Protein AF-A0A915EST5-F1 (afdb_monomer)

Secondary structure (DSSP, 8-state):
----HHHHHHHHHHHHHHHHHH--PPP-TTPPTTT-EEEE--BTTS---HHHHHHHHHHHHHHHHTT-EEEEEEEE--TT---HHHHHHHHHHHHHTT---SEEEEEE------

Mean predicted aligned error: 12.94 Å

Solvent-accessible surface area (backbone atoms only — not comparable to full-atom values): 6936 Å² total; per-residue (Å²): 134,82,78,52,70,65,58,55,53,50,50,52,51,52,52,52,51,52,59,70,68,72,63,89,65,82,80,65,88,90,67,54,78,57,68,43,73,40,77,44,68,54,61,56,83,61,80,87,46,73,70,53,52,52,53,47,52,51,42,50,49,51,18,66,74,32,57,27,40,34,34,39,34,38,54,41,80,50,77,88,62,80,46,65,62,40,55,49,51,50,52,51,53,37,48,74,71,70,55,80,62,77,41,81,46,74,50,70,65,69,92,70,87,123

Nearest PDB structures (foldseek):
  7wrs-assembly1_A  TM=9.456E-01  e=4.358E-10  Gallus gallus
  7wru-assembly1_A  TM=9.463E-01  e=6.092E-10  Gallus gallus
  7wao-assembly1_A  TM=8.938E-01  e=7.585E-08  Plasmodium falciparum 3D7
  3aii-assembly1_A  TM=9.156E-01  e=1.482E-07  Methanothermobacter thermautotrophicus str. Delta H
  7wai-assembly1_A  TM=8.998E-01  e=7.585E-08  Plasmodium falciparum 3D7

Organism: NCBI:txid166011

Radius of gyration: 18.95 Å; Cα contacts (8 Å, |Δi|>4): 129; chains: 1; bounding box: 34×56×47 Å

Sequence (114 aa):
MMVSRRLISSLIKEVQKQINTKAKYVDLPGTEMGKVVVRFPPEASGYLHIGHAKAALLNQYYQLAFDGKLIVRFDDTNPAKGDTFFERVIREDLKLLGLVPNQWTILRITSNFS

pLDDT: mean 72.98, std 12.43, range [37.22, 88.88]

InterPro domains:
  IPR000924 Glutamyl/glutaminyl-tRNA synthetase [PR00987] (39-51)
  IPR000924 Glutamyl/glutaminyl-tRNA synthetase [PR00987] (53-64)
  IPR000924 Glutamyl/glutaminyl-tRNA synthetase [PR00987] (68-81)
  IPR001412 Aminoacyl-tRNA synthetase, class I, conserved site [PS00178] (42-53)
  IPR014729 Rossmann-like alpha/beta/alpha sandwich fold [G3DSA:3.40.50.620] (2-114)
  IPR020058 Glutamyl/glutaminyl-tRNA synthetase, class Ib, catalytic domain [PF00749] (35-109)
  IPR050132 Glutamine/Glutamate--tRNA Ligase [PTHR43097] (16-106)

Structure (mmCIF, N/CA/C/O backbone):
data_AF-A0A915EST5-F1
#
_entry.id   AF-A0A915EST5-F1
#
loop_
_atom_site.group_PDB
_atom_site.id
_atom_site.type_symbol
_atom_site.label_atom_id
_atom_site.label_alt_id
_atom_site.label_comp_id
_atom_site.label_asym_id
_atom_site.label_entity_id
_atom_site.label_seq_id
_atom_site.pdbx_PDB_ins_code
_atom_site.Cartn_x
_atom_site.Cartn_y
_atom_site.Cartn_z
_atom_site.occupancy
_atom_site.B_iso_or_equiv
_atom_site.auth_seq_id
_atom_site.auth_comp_id
_atom_site.auth_asym_id
_atom_site.auth_atom_id
_atom_site.pdbx_PDB_model_num
ATOM 1 N N . MET A 1 1 ? -21.233 -33.981 14.962 1.00 44.97 1 MET A N 1
ATOM 2 C CA . MET A 1 1 ? -20.799 -33.065 16.042 1.00 44.97 1 MET A CA 1
ATOM 3 C C . MET A 1 1 ? -21.078 -31.629 15.617 1.00 44.97 1 MET A C 1
ATOM 5 O O . MET A 1 1 ? -20.352 -31.096 14.791 1.00 44.97 1 MET A O 1
ATOM 9 N N . MET A 1 2 ? -22.158 -31.018 16.112 1.00 48.09 2 MET A N 1
ATOM 10 C CA . MET A 1 2 ? -22.431 -29.592 15.889 1.00 48.09 2 MET A CA 1
ATOM 11 C C . MET A 1 2 ? -21.535 -28.786 16.830 1.00 48.09 2 MET A C 1
ATOM 13 O O . MET A 1 2 ? -21.764 -28.764 18.037 1.00 48.09 2 MET A O 1
ATOM 17 N N . VAL A 1 3 ? -20.501 -28.140 16.292 1.00 53.72 3 VAL A N 1
ATOM 18 C CA . VAL A 1 3 ? -19.748 -27.135 17.047 1.00 53.72 3 VAL A CA 1
ATOM 19 C C . VAL A 1 3 ? -20.738 -26.027 17.409 1.00 53.72 3 VAL A C 1
ATOM 21 O O . VAL A 1 3 ? -21.322 -25.392 16.530 1.00 53.72 3 VAL A O 1
ATOM 24 N N . SER A 1 4 ? -21.010 -25.863 18.707 1.00 63.41 4 SER A N 1
ATOM 25 C CA . SER A 1 4 ? -21.999 -24.910 19.213 1.00 63.41 4 SER A CA 1
ATOM 26 C C . SER A 1 4 ? -21.719 -23.518 18.647 1.00 63.41 4 SER A C 1
ATOM 28 O O . SER A 1 4 ? -20.603 -23.013 18.769 1.00 63.41 4 SER A O 1
ATOM 30 N N . ARG A 1 5 ? -22.732 -22.868 18.057 1.00 65.69 5 ARG A N 1
ATOM 31 C CA . ARG A 1 5 ? -22.612 -21.511 17.481 1.00 65.69 5 ARG A CA 1
ATOM 32 C C . ARG A 1 5 ? -22.023 -20.501 18.479 1.00 65.69 5 ARG A C 1
ATOM 34 O O . ARG A 1 5 ? -21.352 -19.557 18.074 1.00 65.69 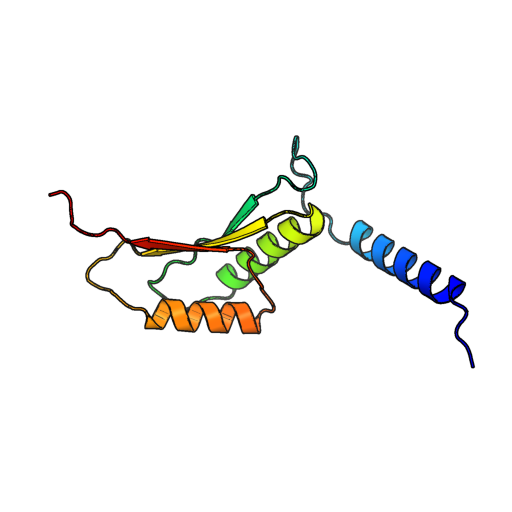5 ARG A O 1
ATOM 41 N N . ARG A 1 6 ? -22.204 -20.744 19.784 1.00 70.81 6 ARG A N 1
ATOM 42 C CA . ARG A 1 6 ? -21.600 -19.951 20.867 1.00 70.81 6 ARG A CA 1
ATOM 43 C C . ARG A 1 6 ? -20.072 -20.074 20.910 1.00 70.81 6 ARG A C 1
ATOM 45 O O . ARG A 1 6 ? -19.400 -19.060 21.066 1.00 70.81 6 ARG A O 1
ATOM 52 N N . LEU A 1 7 ? -19.520 -21.270 20.698 1.00 73.19 7 LEU A N 1
ATOM 53 C CA . LEU A 1 7 ? -18.069 -21.499 20.676 1.00 73.19 7 LEU A CA 1
ATOM 54 C C . LEU A 1 7 ? -17.412 -20.804 19.481 1.00 73.19 7 LEU A C 1
ATOM 56 O O . LEU A 1 7 ? -16.384 -20.160 19.650 1.00 73.19 7 LEU A O 1
ATOM 60 N N . ILE A 1 8 ? -18.051 -20.847 18.308 1.00 73.50 8 ILE A N 1
ATOM 61 C CA . ILE A 1 8 ? -17.566 -20.144 17.110 1.00 73.50 8 ILE A CA 1
ATOM 62 C C . ILE A 1 8 ? -17.562 -18.630 17.349 1.00 73.50 8 ILE A C 1
ATOM 64 O O . ILE A 1 8 ? -16.564 -17.973 17.074 1.00 73.50 8 ILE A O 1
ATOM 68 N N . SER A 1 9 ? -18.629 -18.074 17.936 1.00 73.62 9 SER A N 1
ATOM 69 C CA . SER A 1 9 ? -18.670 -16.638 18.249 1.00 73.62 9 SER A CA 1
ATOM 70 C C . SER A 1 9 ? -17.619 -16.213 19.279 1.00 73.62 9 SER A C 1
ATOM 72 O O . SER A 1 9 ? -17.048 -15.130 19.163 1.00 73.62 9 SER A O 1
ATOM 74 N N . SER A 1 10 ? -17.327 -17.074 20.260 1.00 76.31 10 SER A N 1
ATOM 75 C CA . SER A 1 10 ? -16.289 -16.822 21.260 1.00 76.31 10 SER A CA 1
ATOM 76 C C . SER A 1 10 ? -14.899 -16.877 20.636 1.00 76.31 10 SER A C 1
ATOM 78 O O . SER A 1 10 ? -14.070 -16.025 20.933 1.00 76.31 10 SER A O 1
ATOM 80 N N . LEU A 1 11 ? -14.661 -17.833 19.735 1.00 78.25 11 LEU A N 1
ATOM 81 C CA . LEU A 1 11 ? -13.393 -17.971 19.027 1.00 78.25 11 LEU A CA 1
ATOM 82 C C . LEU A 1 11 ? -13.149 -16.783 18.087 1.00 78.25 11 LEU A C 1
ATOM 84 O O . LEU A 1 11 ? -12.050 -16.242 18.071 1.00 78.25 11 LEU A O 1
ATOM 88 N N . ILE A 1 12 ? -14.180 -16.324 17.366 1.00 76.75 12 ILE A N 1
ATOM 89 C CA . ILE A 1 12 ? -14.096 -15.128 16.510 1.00 76.75 12 ILE A CA 1
ATOM 90 C C . ILE A 1 12 ? -13.742 -13.892 17.346 1.00 76.75 12 ILE A C 1
ATOM 92 O O . ILE A 1 12 ? -12.845 -13.142 16.967 1.00 76.75 12 ILE A O 1
ATOM 96 N N . LYS A 1 13 ? -14.387 -13.704 18.507 1.00 76.00 13 LYS A N 1
ATOM 97 C CA . LYS A 1 13 ? -14.071 -12.596 19.421 1.00 76.00 13 LYS A CA 1
ATOM 98 C C . LYS A 1 13 ? -12.652 -12.677 19.983 1.00 76.00 13 LYS A C 1
ATOM 100 O O . LYS A 1 13 ? -11.984 -11.652 20.078 1.00 76.00 13 LYS A O 1
ATOM 105 N N . GLU A 1 14 ? -12.186 -13.871 20.341 1.00 77.62 14 GLU A N 1
ATOM 106 C CA . GLU A 1 14 ? -10.838 -14.074 20.883 1.00 77.62 14 GLU A CA 1
ATOM 107 C C . GLU A 1 14 ? -9.765 -13.787 19.824 1.00 77.62 14 GLU A C 1
ATOM 109 O O . GLU A 1 14 ? -8.795 -13.079 20.092 1.00 77.62 14 GLU A O 1
ATOM 114 N N . VAL A 1 15 ? -9.988 -14.251 18.590 1.00 72.50 15 VAL A N 1
ATOM 115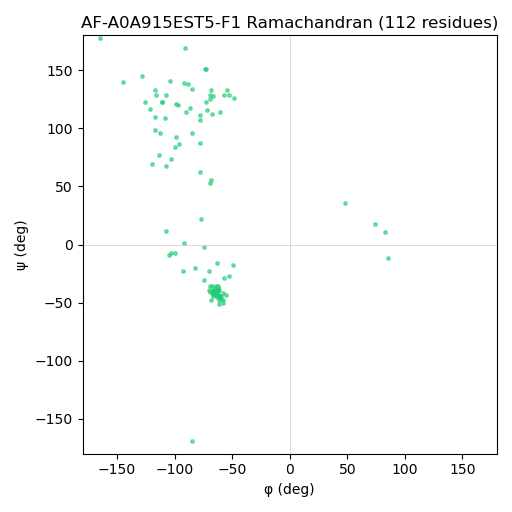 C CA . VAL A 1 15 ? -9.125 -13.950 17.441 1.00 72.50 15 VAL A CA 1
ATOM 116 C C . VAL A 1 15 ? -9.106 -12.442 17.168 1.00 72.50 15 VAL A C 1
ATOM 118 O O . VAL A 1 15 ? -8.027 -11.863 17.091 1.00 72.50 15 VAL A O 1
ATOM 121 N N . GLN A 1 16 ? -10.263 -11.769 17.126 1.00 70.75 16 GLN A N 1
ATOM 122 C CA . GLN A 1 16 ? -10.348 -10.307 16.961 1.00 70.75 16 GLN A CA 1
ATOM 123 C C . GLN A 1 16 ? -9.605 -9.541 18.065 1.00 70.75 16 GLN A C 1
ATOM 125 O O . GLN A 1 16 ? -8.883 -8.583 17.789 1.00 70.75 16 GLN A O 1
ATOM 130 N N . LYS A 1 17 ? -9.722 -9.986 19.319 1.00 68.94 17 LYS A N 1
ATOM 131 C CA . LYS A 1 17 ? -9.040 -9.374 20.465 1.00 68.94 17 LYS A CA 1
ATOM 132 C C . LYS A 1 17 ? -7.518 -9.506 20.371 1.00 68.94 17 LYS A C 1
ATOM 134 O O . LYS A 1 17 ? -6.810 -8.555 20.703 1.00 68.94 17 LYS A O 1
ATOM 139 N N . GLN A 1 18 ? -7.014 -10.651 19.905 1.00 63.53 18 GLN A N 1
ATOM 140 C CA . GLN A 1 18 ? -5.578 -10.872 19.698 1.00 63.53 18 GLN A CA 1
ATOM 141 C C . GLN A 1 18 ? -5.015 -10.045 18.536 1.00 63.53 18 GLN A C 1
ATOM 143 O O . GLN A 1 18 ? -3.899 -9.533 18.643 1.00 63.53 18 GLN A O 1
ATOM 148 N N . ILE A 1 19 ? -5.798 -9.850 17.469 1.00 60.56 19 ILE A N 1
ATOM 149 C CA . ILE A 1 19 ? -5.432 -8.956 16.361 1.00 60.56 19 ILE A CA 1
ATOM 150 C C . ILE A 1 19 ? -5.296 -7.512 16.877 1.00 60.56 19 ILE A C 1
ATOM 152 O O . ILE A 1 19 ? -4.292 -6.860 16.602 1.00 60.56 19 ILE A O 1
ATOM 156 N N . ASN A 1 20 ? -6.224 -7.054 17.727 1.00 59.53 20 ASN A N 1
ATOM 157 C CA . ASN A 1 20 ? -6.177 -5.706 18.307 1.00 59.53 20 ASN A CA 1
ATOM 158 C C . ASN A 1 20 ? -5.052 -5.484 19.334 1.00 59.53 20 ASN A C 1
ATOM 160 O O . ASN A 1 20 ? -4.668 -4.344 19.573 1.00 59.53 20 ASN A O 1
ATOM 164 N N . THR A 1 21 ? -4.524 -6.532 19.975 1.00 53.72 21 THR A N 1
ATOM 165 C CA . THR A 1 21 ? -3.510 -6.377 21.041 1.00 53.72 21 THR A CA 1
ATOM 166 C C . THR A 1 21 ? -2.069 -6.448 20.545 1.00 53.72 21 THR A C 1
ATOM 168 O O . THR A 1 21 ? -1.182 -5.923 21.219 1.00 53.72 21 THR A O 1
ATOM 171 N N . LYS A 1 22 ? -1.800 -7.075 19.391 1.00 48.72 22 LYS A N 1
ATOM 172 C CA . LYS A 1 22 ? -0.421 -7.326 18.927 1.00 48.72 22 LYS A CA 1
ATOM 173 C C . LYS A 1 22 ? 0.129 -6.360 17.881 1.00 48.72 22 LYS A C 1
ATOM 175 O O . LYS A 1 22 ? 1.326 -6.416 17.616 1.00 48.72 22 LYS A O 1
ATOM 180 N N . ALA A 1 23 ? -0.665 -5.447 17.337 1.00 53.41 23 ALA A N 1
ATOM 181 C CA . ALA A 1 23 ? -0.185 -4.513 16.325 1.00 53.41 23 ALA A CA 1
ATOM 182 C C . ALA A 1 23 ? -0.201 -3.071 16.853 1.00 53.41 23 ALA A C 1
ATOM 184 O O . ALA A 1 23 ? -1.059 -2.249 16.556 1.00 53.41 23 ALA A O 1
ATOM 185 N N . LYS A 1 24 ? 0.794 -2.771 17.687 1.00 50.84 24 LYS A N 1
ATOM 186 C CA . LYS A 1 24 ? 1.046 -1.441 18.250 1.00 50.84 24 LYS A CA 1
ATOM 187 C C . LYS A 1 24 ? 1.736 -0.549 17.205 1.00 50.84 24 LYS A C 1
ATOM 189 O O . LYS A 1 24 ? 2.886 -0.160 17.380 1.00 50.84 24 LYS A O 1
ATOM 1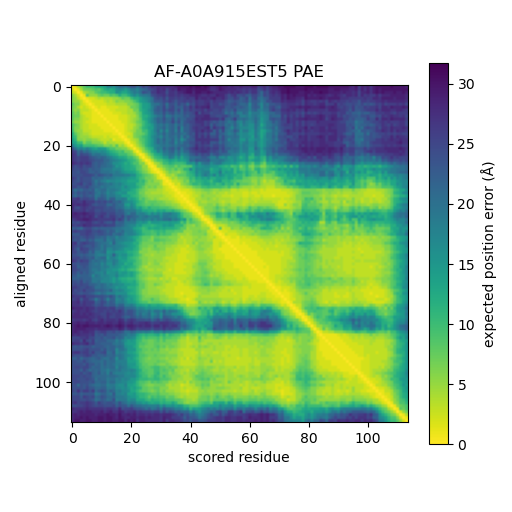94 N N . TYR A 1 25 ? 1.062 -0.281 16.092 1.00 57.97 25 TYR A N 1
ATOM 195 C CA . TYR A 1 25 ? 1.424 0.822 15.202 1.00 57.97 25 TYR A CA 1
ATOM 196 C C . TYR A 1 25 ? 0.633 2.056 15.636 1.00 57.97 25 TYR A C 1
ATOM 198 O O . TYR A 1 25 ? -0.512 1.938 16.057 1.00 57.97 25 TYR A O 1
ATOM 206 N N . VAL A 1 26 ? 1.303 3.207 15.631 1.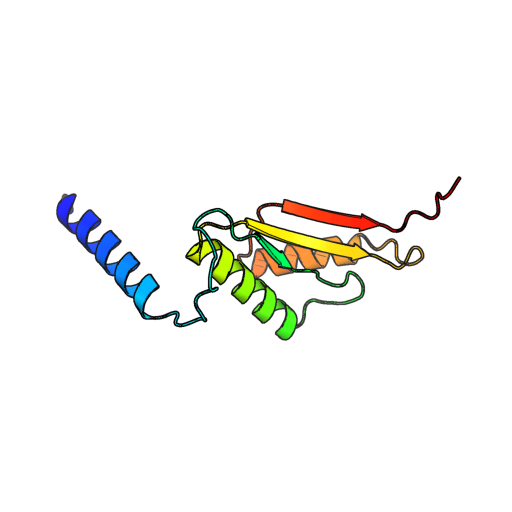00 61.81 26 VAL A N 1
ATOM 207 C CA . VAL A 1 26 ? 0.868 4.472 16.241 1.00 61.81 26 VAL A CA 1
ATOM 208 C C . VAL A 1 26 ? -0.576 4.804 15.855 1.00 61.81 26 VAL A C 1
ATOM 210 O O . VAL A 1 26 ? -0.886 4.838 14.661 1.00 61.81 26 VAL A O 1
ATOM 213 N N . ASP A 1 27 ? -1.424 5.049 16.860 1.00 64.25 27 ASP A N 1
ATOM 214 C CA . ASP A 1 27 ? -2.759 5.622 16.667 1.00 64.25 27 ASP A CA 1
ATOM 215 C C . ASP A 1 27 ? -2.614 6.954 15.937 1.00 64.25 27 ASP A C 1
ATOM 217 O O . ASP A 1 27 ? -1.820 7.806 16.341 1.00 64.25 27 ASP A O 1
ATOM 221 N N . LEU A 1 28 ? -3.364 7.138 14.855 1.00 66.25 28 LEU A N 1
ATOM 222 C CA . LEU A 1 28 ? -3.369 8.399 14.129 1.00 66.25 28 LEU A CA 1
ATOM 223 C C . LEU A 1 28 ? -4.239 9.398 14.922 1.00 66.25 28 LEU A C 1
ATOM 225 O O . LEU A 1 28 ? -5.452 9.206 15.030 1.00 66.25 28 LEU A O 1
ATOM 229 N N . PRO A 1 29 ? -3.665 10.454 15.529 1.00 69.69 29 PRO A N 1
ATOM 230 C CA . PRO A 1 29 ? -4.442 11.368 16.359 1.00 69.69 29 PRO A CA 1
ATOM 231 C C . PRO A 1 29 ? -5.447 12.144 15.497 1.00 69.69 29 PRO A C 1
ATOM 233 O O . PRO A 1 29 ? -5.079 12.752 14.494 1.00 69.69 29 PRO A O 1
ATOM 236 N N . GLY A 1 30 ? -6.723 12.127 15.894 1.00 69.75 30 GLY A N 1
ATOM 237 C CA . GLY A 1 30 ? -7.798 12.850 15.203 1.00 69.75 30 GLY A CA 1
ATOM 238 C C . GLY A 1 30 ? -8.394 12.136 13.985 1.00 69.75 30 GLY A C 1
ATOM 239 O O . GLY A 1 30 ? -9.164 12.751 13.250 1.00 69.75 30 GLY A O 1
ATOM 240 N N . THR A 1 31 ? -8.073 10.859 13.753 1.00 69.81 31 THR A N 1
ATOM 241 C CA . THR A 1 31 ? -8.715 10.087 12.680 1.00 69.81 31 THR A CA 1
ATOM 242 C C . THR A 1 31 ? -10.031 9.473 13.124 1.00 69.81 31 THR A C 1
ATOM 244 O O . THR A 1 31 ? -10.109 8.827 14.167 1.00 69.81 31 THR A O 1
ATOM 247 N N . GLU A 1 32 ? -11.052 9.610 12.286 1.00 75.00 32 GLU A N 1
ATOM 248 C CA . GLU A 1 32 ? -12.309 8.888 12.443 1.00 75.00 32 GLU A CA 1
ATOM 249 C C . GLU A 1 32 ? -12.241 7.530 11.730 1.00 75.00 32 GLU A C 1
ATOM 251 O O . GLU A 1 32 ? -11.758 7.432 10.594 1.00 75.00 32 GLU A O 1
ATOM 256 N N . MET A 1 33 ? -12.769 6.491 12.381 1.00 75.62 33 MET A N 1
ATOM 257 C CA . MET A 1 33 ? -12.961 5.169 11.776 1.00 75.62 33 MET A CA 1
ATOM 258 C C . MET A 1 33 ? -13.770 5.300 10.476 1.00 75.62 33 MET A C 1
ATOM 260 O O . MET A 1 33 ? -14.779 6.002 10.435 1.00 75.62 33 MET A O 1
ATOM 264 N N . GLY A 1 34 ? -13.315 4.657 9.402 1.00 77.12 34 GLY A N 1
ATOM 265 C CA . GLY A 1 34 ? -13.939 4.717 8.078 1.00 77.12 34 GLY A CA 1
ATOM 266 C C . GLY A 1 34 ? -13.522 5.909 7.204 1.00 77.12 34 GLY A C 1
ATOM 267 O O . GLY A 1 34 ? -13.815 5.920 6.006 1.00 77.12 34 GLY A O 1
ATOM 268 N N . LYS A 1 35 ? -12.826 6.917 7.757 1.00 82.44 35 LYS A N 1
ATOM 269 C CA . LYS A 1 35 ? -12.366 8.103 7.002 1.00 82.44 35 LYS A CA 1
ATOM 270 C C . LYS A 1 35 ? -10.879 8.086 6.650 1.00 82.44 35 LYS A C 1
ATOM 272 O O . LYS A 1 35 ? -10.427 8.950 5.899 1.00 82.44 35 LYS A O 1
ATOM 277 N N . VAL A 1 36 ? -10.111 7.125 7.161 1.00 84.12 36 VAL A N 1
ATOM 278 C CA . VAL A 1 36 ? -8.678 7.019 6.861 1.00 84.12 36 VAL A CA 1
ATOM 279 C C . VAL A 1 36 ? -8.481 6.606 5.404 1.00 84.12 36 VAL A C 1
ATOM 281 O O . VAL A 1 36 ? -9.003 5.590 4.951 1.00 84.12 36 VAL A O 1
ATOM 284 N N . VAL A 1 37 ? -7.704 7.390 4.660 1.00 86.44 37 VAL A N 1
ATOM 285 C CA . VAL A 1 37 ? -7.313 7.074 3.283 1.00 86.44 37 VAL A CA 1
ATOM 286 C C . VAL A 1 37 ? -5.796 7.022 3.221 1.00 86.44 37 VAL A C 1
ATOM 288 O O . VAL A 1 37 ? -5.121 8.023 3.452 1.00 86.44 37 VAL A O 1
ATOM 291 N N . VAL A 1 38 ? -5.261 5.850 2.900 1.00 87.62 38 VAL A N 1
ATOM 292 C CA . VAL A 1 38 ? -3.825 5.625 2.735 1.00 87.62 38 VAL A CA 1
ATOM 293 C C . VAL A 1 38 ? -3.485 5.525 1.256 1.00 87.62 38 VAL A C 1
ATOM 295 O O . VAL A 1 38 ? -4.222 4.939 0.458 1.00 87.62 38 VAL A O 1
ATOM 298 N N . ARG A 1 39 ? -2.350 6.114 0.878 1.00 86.25 39 ARG A N 1
ATOM 299 C CA . ARG A 1 39 ? -1.866 6.130 -0.503 1.00 86.25 39 ARG A CA 1
ATOM 300 C C . ARG A 1 39 ? -0.553 5.374 -0.599 1.00 86.25 39 ARG A C 1
ATOM 302 O O . ARG A 1 39 ? 0.399 5.708 0.099 1.00 86.25 39 ARG A O 1
ATOM 309 N N . PHE A 1 40 ? -0.479 4.438 -1.536 1.00 83.44 40 PHE A N 1
ATOM 310 C CA . PHE A 1 40 ? 0.775 3.831 -1.962 1.00 83.44 40 PHE A CA 1
ATOM 311 C C . PHE A 1 40 ? 1.129 4.344 -3.366 1.00 83.44 40 PHE A C 1
ATOM 313 O O . PHE A 1 40 ? 0.417 4.018 -4.318 1.00 83.44 40 PHE A O 1
ATOM 320 N N . PRO A 1 41 ? 2.157 5.202 -3.503 1.00 80.88 41 PRO A N 1
ATOM 321 C CA . PRO A 1 41 ? 2.622 5.691 -4.795 1.00 80.88 41 PRO A CA 1
ATOM 322 C C . PRO A 1 41 ? 3.862 4.916 -5.278 1.00 80.88 41 PRO A C 1
ATOM 324 O O . PRO A 1 41 ? 4.976 5.367 -5.018 1.00 80.88 41 PRO A O 1
ATOM 327 N N . PRO A 1 42 ? 3.722 3.746 -5.931 1.00 74.94 42 PRO A N 1
ATOM 328 C CA . PRO A 1 42 ? 4.868 3.101 -6.551 1.00 74.94 42 PRO A CA 1
ATOM 329 C C . PRO A 1 42 ? 5.333 3.938 -7.746 1.00 74.94 42 PRO A C 1
ATOM 331 O O . PRO A 1 42 ? 4.521 4.349 -8.581 1.00 74.94 42 PRO A O 1
ATOM 334 N N . GLU A 1 43 ? 6.638 4.172 -7.842 1.00 66.19 43 GLU A N 1
ATOM 335 C CA . GLU A 1 43 ? 7.206 4.710 -9.073 1.00 66.19 43 GLU A CA 1
ATOM 336 C C . GLU A 1 43 ? 7.124 3.644 -10.170 1.00 66.19 43 GLU A C 1
ATOM 338 O O . GLU A 1 43 ? 7.576 2.514 -9.988 1.00 66.19 43 GLU A O 1
ATOM 343 N N . ALA A 1 44 ? 6.578 4.008 -11.331 1.00 60.09 44 ALA A N 1
ATOM 344 C CA . ALA A 1 44 ? 6.496 3.132 -12.504 1.00 60.09 44 ALA A CA 1
ATOM 345 C C . ALA A 1 44 ? 7.844 3.009 -13.254 1.00 60.09 44 ALA A C 1
ATOM 347 O O . ALA A 1 44 ? 7.882 2.706 -14.442 1.00 60.09 44 ALA A O 1
ATOM 348 N N . SER A 1 45 ? 8.959 3.289 -12.574 1.00 57.59 45 SER A N 1
ATOM 349 C CA . SER A 1 45 ? 10.302 3.390 -13.152 1.00 57.59 45 SER A CA 1
ATOM 350 C C . SER A 1 45 ? 11.195 2.174 -12.850 1.00 57.59 45 SER A C 1
ATOM 352 O O . SER A 1 45 ? 12.270 2.068 -13.449 1.00 57.59 45 SER A O 1
ATOM 354 N N . GLY A 1 46 ? 10.770 1.257 -11.964 1.00 61.16 46 GLY A N 1
ATOM 355 C CA . GLY A 1 46 ? 11.551 0.090 -11.532 1.00 61.16 46 GLY A CA 1
ATOM 356 C C . GLY A 1 46 ? 10.744 -1.006 -10.816 1.00 61.16 46 GLY A C 1
ATOM 357 O O . GLY A 1 46 ? 9.538 -0.888 -10.614 1.00 61.16 46 GLY A O 1
ATOM 358 N N . TYR A 1 47 ? 11.422 -2.100 -10.446 1.00 63.62 47 TYR A N 1
ATOM 359 C CA . TYR A 1 47 ? 10.814 -3.252 -9.765 1.00 63.62 47 TYR A CA 1
ATOM 360 C C . TYR A 1 47 ? 10.471 -2.956 -8.296 1.00 63.62 47 TYR A C 1
ATOM 362 O O . TYR A 1 47 ? 11.148 -2.189 -7.604 1.00 63.62 47 TYR A O 1
ATOM 370 N N . LEU A 1 48 ? 9.440 -3.625 -7.776 1.00 70.31 48 LEU A N 1
ATOM 371 C CA . LEU A 1 48 ? 9.108 -3.593 -6.354 1.00 70.31 48 LEU A CA 1
ATOM 372 C C . LEU A 1 48 ? 10.212 -4.294 -5.543 1.00 70.31 48 LEU A C 1
ATOM 374 O O . LEU A 1 48 ? 10.393 -5.505 -5.605 1.00 70.31 48 LEU A O 1
ATOM 378 N N . HIS A 1 49 ? 10.957 -3.529 -4.746 1.00 76.75 49 HIS A N 1
ATOM 379 C CA . HIS A 1 49 ? 11.909 -4.065 -3.773 1.00 76.75 49 HIS A CA 1
ATOM 380 C C . HIS A 1 49 ? 11.258 -4.280 -2.398 1.00 76.75 49 HIS A C 1
ATOM 382 O O . HIS A 1 49 ? 10.168 -3.783 -2.112 1.00 76.75 49 HIS A O 1
ATOM 388 N N . ILE A 1 50 ? 11.963 -4.966 -1.493 1.00 74.50 50 ILE A N 1
ATOM 389 C CA . ILE A 1 50 ? 11.452 -5.311 -0.154 1.00 74.50 50 ILE A CA 1
ATOM 390 C C . ILE A 1 50 ? 11.011 -4.086 0.673 1.00 74.50 50 ILE A C 1
ATOM 392 O O . ILE A 1 50 ? 10.083 -4.175 1.476 1.00 74.50 50 ILE A O 1
ATOM 396 N N . GLY A 1 51 ? 11.626 -2.921 0.437 1.00 76.88 51 GLY A N 1
ATOM 397 C CA . GLY A 1 51 ? 11.212 -1.652 1.043 1.00 76.88 51 GLY A CA 1
ATOM 398 C C . GLY A 1 51 ? 9.814 -1.207 0.597 1.00 76.88 51 GLY A C 1
ATOM 399 O O . GLY A 1 51 ? 8.996 -0.818 1.431 1.00 76.88 51 GLY A O 1
ATOM 400 N N . HIS A 1 52 ? 9.508 -1.345 -0.694 1.00 79.31 52 HIS A N 1
ATOM 401 C CA . HIS A 1 52 ? 8.189 -1.051 -1.254 1.00 79.31 52 HIS A CA 1
ATOM 402 C C . HIS A 1 52 ? 7.129 -2.034 -0.736 1.00 79.31 52 HIS A C 1
ATOM 404 O O . HIS A 1 52 ? 6.043 -1.605 -0.350 1.00 79.31 52 HIS A O 1
ATOM 410 N N . ALA A 1 53 ? 7.469 -3.323 -0.623 1.00 80.75 53 ALA A N 1
ATOM 411 C CA . ALA A 1 53 ? 6.578 -4.327 -0.038 1.00 80.75 53 ALA A CA 1
ATOM 412 C C . ALA A 1 53 ? 6.216 -3.993 1.420 1.00 80.75 53 ALA A C 1
ATOM 414 O O . ALA A 1 53 ? 5.045 -4.028 1.796 1.00 80.75 53 ALA A O 1
ATOM 415 N N . LYS A 1 54 ? 7.200 -3.585 2.235 1.00 82.19 54 LYS A N 1
ATOM 416 C CA . LYS A 1 54 ? 6.970 -3.181 3.631 1.00 82.19 54 LYS A CA 1
ATOM 417 C C . LYS A 1 54 ? 6.040 -1.970 3.737 1.00 82.19 54 LYS A C 1
ATOM 419 O O . LYS A 1 54 ? 5.139 -1.973 4.571 1.00 82.19 54 LYS A O 1
ATOM 424 N N . ALA A 1 55 ? 6.243 -0.951 2.903 1.00 83.25 55 ALA A N 1
ATOM 425 C CA . ALA A 1 55 ? 5.384 0.232 2.885 1.00 83.25 55 ALA A CA 1
ATOM 426 C C . ALA A 1 55 ? 3.948 -0.107 2.452 1.00 83.25 55 ALA A C 1
ATOM 428 O O . ALA A 1 55 ? 2.989 0.380 3.049 1.00 83.25 55 ALA A O 1
ATOM 429 N N . ALA A 1 56 ? 3.789 -0.977 1.454 1.00 83.00 56 ALA A N 1
ATOM 430 C CA . ALA A 1 56 ? 2.477 -1.394 0.980 1.00 83.00 56 ALA A CA 1
ATOM 431 C C . ALA A 1 56 ? 1.714 -2.220 2.035 1.00 83.00 56 ALA A C 1
ATOM 433 O O . ALA A 1 56 ? 0.551 -1.925 2.311 1.00 83.00 56 ALA A O 1
ATOM 434 N N . LEU A 1 57 ? 2.386 -3.169 2.698 1.00 85.25 57 LEU A N 1
ATOM 435 C CA . LEU A 1 57 ? 1.820 -3.942 3.811 1.00 85.25 57 LEU A CA 1
ATOM 436 C C . LEU A 1 57 ? 1.439 -3.056 5.002 1.00 85.25 57 LEU A C 1
ATOM 438 O O . LEU A 1 57 ? 0.385 -3.249 5.603 1.00 85.25 57 LEU A O 1
ATOM 442 N N . LEU A 1 58 ? 2.260 -2.053 5.324 1.00 85.38 58 LEU A N 1
ATOM 443 C CA . LEU A 1 58 ? 1.946 -1.094 6.383 1.00 85.38 58 LEU A CA 1
ATOM 444 C C . LEU A 1 58 ? 0.699 -0.269 6.043 1.00 85.38 58 LEU A C 1
ATOM 446 O O . LEU A 1 58 ? -0.172 -0.088 6.889 1.00 85.38 58 LEU A O 1
ATOM 450 N N . ASN A 1 59 ? 0.579 0.199 4.800 1.00 85.81 59 ASN A N 1
ATOM 451 C CA . ASN A 1 59 ? -0.612 0.921 4.364 1.00 85.81 59 ASN A CA 1
ATOM 452 C C . ASN A 1 59 ? -1.862 0.032 4.443 1.00 85.81 59 ASN A C 1
ATOM 454 O O . ASN A 1 59 ? -2.882 0.464 4.972 1.00 85.81 59 ASN A O 1
ATOM 458 N N . GLN A 1 60 ? -1.789 -1.226 4.003 1.00 84.44 60 GLN A N 1
ATOM 459 C CA . GLN A 1 60 ? -2.909 -2.164 4.142 1.00 84.44 60 GLN A CA 1
ATOM 460 C C . GLN A 1 60 ? -3.267 -2.429 5.606 1.00 84.44 60 GLN A C 1
ATOM 462 O O . GLN A 1 60 ? -4.444 -2.520 5.944 1.00 84.44 60 GLN A O 1
ATOM 467 N N . TYR A 1 61 ? -2.274 -2.503 6.491 1.00 85.19 61 TYR A N 1
ATOM 468 C CA . TYR A 1 61 ? -2.525 -2.614 7.921 1.00 85.19 61 TYR A CA 1
ATOM 469 C C . TYR A 1 61 ? -3.362 -1.432 8.436 1.00 85.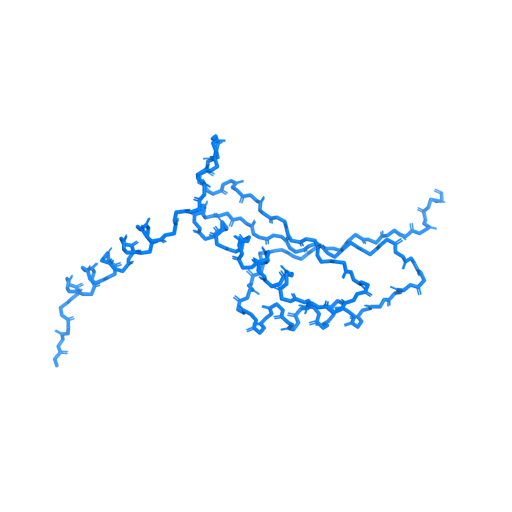19 61 TYR A C 1
ATOM 471 O O . TYR A 1 61 ? -4.376 -1.649 9.092 1.00 85.19 61 TYR A O 1
ATOM 479 N N . TYR A 1 62 ? -3.004 -0.194 8.082 1.00 83.62 62 TYR A N 1
ATOM 480 C CA . TYR A 1 62 ? -3.779 0.993 8.461 1.00 83.62 62 TYR A CA 1
ATOM 481 C C . TYR A 1 62 ? -5.174 1.025 7.829 1.00 83.62 62 TYR A C 1
ATOM 483 O O . TYR A 1 62 ? -6.136 1.419 8.483 1.00 83.62 62 TYR A O 1
ATOM 491 N N . GLN A 1 63 ? -5.313 0.570 6.584 1.00 84.56 63 GLN A N 1
ATOM 492 C CA . GLN A 1 63 ? -6.620 0.401 5.955 1.00 84.56 63 GLN A CA 1
ATOM 493 C C . GLN A 1 63 ? -7.505 -0.547 6.780 1.00 84.56 63 GLN A C 1
ATOM 495 O O . GLN A 1 63 ? -8.634 -0.198 7.098 1.00 84.56 63 GLN A O 1
ATOM 500 N N . LEU A 1 64 ? -7.002 -1.724 7.156 1.00 83.00 64 LEU A N 1
ATOM 501 C CA . LEU A 1 64 ? -7.776 -2.712 7.912 1.00 83.00 64 LEU A CA 1
ATOM 502 C C . LEU A 1 64 ? -8.046 -2.267 9.355 1.00 83.00 64 LEU A C 1
ATOM 504 O O . LEU A 1 64 ? -9.138 -2.488 9.868 1.00 83.00 64 LEU A O 1
ATOM 508 N N . ALA A 1 65 ? -7.069 -1.628 10.002 1.00 83.19 65 ALA A N 1
ATOM 509 C CA . ALA A 1 65 ? -7.187 -1.171 11.384 1.00 83.19 65 ALA A CA 1
ATOM 510 C C . ALA A 1 65 ? -8.217 -0.043 11.546 1.00 83.19 65 ALA A C 1
ATOM 512 O O . ALA A 1 65 ? -8.922 -0.004 12.550 1.00 83.19 65 ALA A O 1
ATOM 513 N N . PHE A 1 66 ? -8.327 0.847 10.555 1.00 83.06 66 PHE A N 1
ATOM 514 C CA . PHE A 1 66 ? -9.208 2.017 10.607 1.00 83.06 66 PHE A CA 1
ATOM 515 C C . PHE A 1 66 ? -10.444 1.901 9.703 1.00 83.06 66 PHE A C 1
ATOM 517 O O . PHE A 1 66 ? -11.121 2.906 9.489 1.00 83.06 66 PHE A O 1
ATOM 524 N N . ASP A 1 67 ? -10.732 0.712 9.155 1.00 82.69 67 ASP A N 1
ATOM 525 C CA . ASP A 1 67 ? -11.764 0.483 8.120 1.00 82.69 67 ASP A CA 1
ATOM 526 C C . ASP A 1 67 ? -11.675 1.499 6.959 1.00 82.69 67 ASP A C 1
ATOM 528 O O . ASP A 1 67 ? -12.655 2.022 6.433 1.00 82.69 67 ASP A O 1
ATOM 532 N N . GLY A 1 68 ? -10.438 1.865 6.630 1.00 85.38 68 GLY A N 1
ATOM 533 C CA . GLY A 1 68 ? -10.098 2.907 5.682 1.00 85.38 68 GLY A CA 1
ATOM 534 C C . GLY A 1 68 ? -10.063 2.426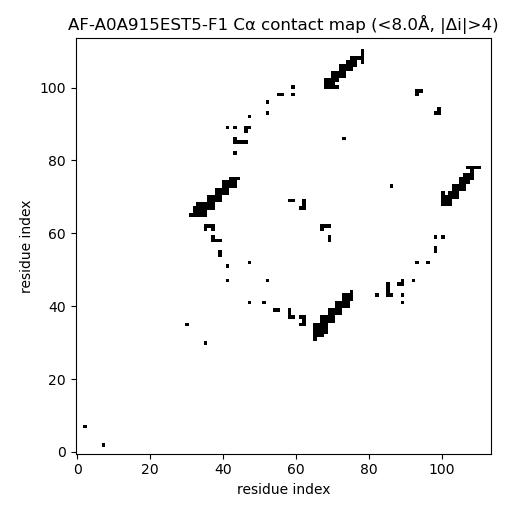 4.235 1.00 85.38 68 GLY A C 1
ATOM 535 O O . GLY A 1 68 ? -10.449 1.310 3.886 1.00 85.38 68 GLY A O 1
ATOM 536 N N . LYS A 1 69 ? -9.532 3.284 3.363 1.00 87.12 69 LYS A N 1
ATOM 537 C CA . LYS A 1 69 ? -9.345 2.992 1.937 1.00 87.12 69 LYS A CA 1
ATOM 538 C C . LYS A 1 69 ? -7.871 3.013 1.561 1.00 87.12 69 LYS A C 1
ATOM 540 O O . LYS A 1 69 ? -7.166 3.965 1.884 1.00 87.12 69 LYS A O 1
ATOM 545 N N . LEU A 1 70 ? -7.430 1.998 0.825 1.00 88.88 70 LEU A N 1
ATOM 546 C CA . LEU A 1 70 ? -6.113 1.940 0.200 1.00 88.88 70 LEU A CA 1
ATOM 547 C C . LEU A 1 70 ? -6.211 2.337 -1.270 1.00 88.88 70 LEU A C 1
ATOM 549 O O . LEU A 1 70 ? -6.904 1.690 -2.059 1.00 88.88 70 LEU A O 1
ATOM 553 N N . ILE A 1 71 ? -5.483 3.388 -1.636 1.00 88.75 71 ILE A N 1
ATOM 554 C CA . ILE A 1 71 ? -5.370 3.872 -3.010 1.00 88.75 71 ILE A CA 1
ATOM 555 C C . ILE A 1 71 ? -3.952 3.608 -3.508 1.00 88.75 71 ILE A C 1
ATOM 557 O O . ILE A 1 71 ? -2.983 4.103 -2.927 1.00 88.75 71 ILE A O 1
ATOM 561 N N . VAL A 1 72 ? -3.827 2.872 -4.610 1.00 86.88 72 VAL A N 1
ATOM 562 C CA . VAL A 1 72 ? -2.551 2.727 -5.320 1.00 86.88 72 VAL A CA 1
ATOM 563 C C . VAL A 1 72 ? -2.527 3.726 -6.464 1.00 86.88 72 VAL A C 1
ATOM 565 O O . VAL A 1 72 ? -3.401 3.702 -7.333 1.00 86.88 72 VAL A O 1
ATOM 568 N N . ARG A 1 73 ? -1.542 4.628 -6.443 1.00 85.12 73 ARG A N 1
ATOM 569 C CA . ARG A 1 73 ? -1.390 5.675 -7.454 1.00 85.12 73 ARG A CA 1
ATOM 570 C C . ARG A 1 73 ? -0.085 5.501 -8.213 1.00 85.12 73 ARG A C 1
ATOM 572 O O . ARG A 1 73 ? 0.966 5.782 -7.656 1.00 85.12 73 ARG A O 1
ATOM 579 N N . PHE A 1 74 ? -0.164 5.106 -9.474 1.00 80.94 74 PHE A N 1
ATOM 580 C CA . PHE A 1 74 ? 0.996 5.116 -10.360 1.00 80.94 74 PHE A CA 1
ATOM 581 C C . PHE A 1 74 ? 1.330 6.565 -10.704 1.00 80.94 74 PHE A C 1
ATOM 583 O O . PHE A 1 74 ? 0.498 7.271 -11.277 1.00 80.94 74 PHE A O 1
ATOM 590 N N . ASP A 1 75 ? 2.501 7.020 -10.271 1.00 72.75 75 ASP A N 1
ATOM 591 C CA . ASP A 1 75 ? 3.015 8.354 -10.575 1.00 72.75 75 ASP A CA 1
ATOM 592 C C . ASP A 1 75 ? 3.949 8.222 -11.785 1.00 72.75 75 ASP A C 1
ATOM 594 O O . ASP A 1 75 ? 5.143 7.964 -11.634 1.00 72.75 75 ASP A O 1
ATOM 598 N N . ASP A 1 76 ? 3.379 8.284 -12.993 1.00 68.00 76 ASP A N 1
ATOM 599 C CA . ASP A 1 76 ? 4.151 8.263 -14.235 1.00 68.00 76 ASP A CA 1
ATOM 600 C C . ASP A 1 76 ? 4.319 9.693 -14.753 1.00 68.00 76 ASP A C 1
ATOM 602 O O . ASP A 1 76 ? 3.477 10.271 -15.451 1.00 68.00 76 ASP A O 1
ATOM 606 N N . THR A 1 77 ? 5.429 10.293 -14.338 1.00 62.97 77 THR A N 1
ATOM 607 C CA . THR A 1 77 ? 5.823 11.646 -14.727 1.00 62.97 77 THR A CA 1
ATOM 608 C C . THR A 1 77 ? 6.711 11.661 -15.969 1.00 62.97 77 THR A C 1
ATOM 610 O O . THR A 1 77 ? 7.118 12.741 -16.399 1.00 62.97 77 THR A O 1
ATOM 613 N N . ASN A 1 78 ? 7.015 10.498 -16.568 1.00 59.31 78 ASN A N 1
ATOM 614 C CA . ASN A 1 78 ? 7.943 10.403 -17.688 1.00 59.31 78 ASN A CA 1
ATOM 615 C C . ASN A 1 78 ? 7.232 9.999 -18.995 1.00 59.31 78 ASN A C 1
ATOM 617 O O . ASN A 1 78 ? 7.110 8.812 -19.293 1.00 59.31 78 ASN A O 1
ATOM 621 N N . PRO A 1 79 ? 6.850 10.965 -19.851 1.00 57.12 79 PRO A N 1
ATOM 622 C CA . PRO A 1 79 ? 6.089 10.700 -21.075 1.00 57.12 79 PRO A CA 1
ATOM 623 C C . PRO A 1 79 ? 6.824 9.827 -22.109 1.00 57.12 79 PRO A C 1
ATOM 625 O O . PRO A 1 79 ? 6.190 9.300 -23.019 1.00 57.12 79 PRO A O 1
ATOM 628 N N . ALA A 1 80 ? 8.146 9.648 -21.986 1.00 53.50 80 ALA A N 1
ATOM 629 C CA . ALA A 1 80 ? 8.930 8.771 -22.861 1.00 53.50 80 ALA A CA 1
ATOM 630 C C . ALA A 1 80 ? 8.879 7.291 -22.442 1.00 53.50 80 ALA A C 1
ATOM 632 O O . ALA A 1 80 ? 9.162 6.409 -23.252 1.00 53.50 80 ALA A O 1
ATOM 633 N N . LYS A 1 81 ? 8.518 7.008 -21.187 1.00 56.34 81 LYS A N 1
ATOM 634 C CA . LYS A 1 81 ? 8.378 5.655 -20.647 1.00 56.34 81 LYS A CA 1
ATOM 635 C C . LYS A 1 81 ? 6.898 5.354 -20.466 1.00 56.34 81 LYS A C 1
ATOM 637 O O . LYS A 1 81 ? 6.424 5.215 -19.351 1.00 56.34 81 LYS A O 1
ATOM 642 N N . GLY A 1 82 ? 6.173 5.242 -21.578 1.00 54.44 82 GLY A N 1
ATOM 643 C CA . GLY A 1 82 ? 4.786 4.762 -21.601 1.00 54.44 82 GLY A CA 1
ATOM 644 C C . GLY A 1 82 ? 4.694 3.276 -21.248 1.00 54.44 82 GLY A C 1
ATOM 645 O O . GLY A 1 82 ? 4.216 2.466 -22.042 1.00 54.44 82 GLY A O 1
ATOM 646 N N . ASP A 1 83 ? 5.219 2.886 -20.095 1.00 57.91 83 ASP A N 1
ATOM 647 C CA . ASP A 1 83 ? 5.604 1.511 -19.849 1.00 57.91 83 ASP A CA 1
ATOM 648 C C . ASP A 1 83 ? 4.562 0.815 -18.974 1.00 57.91 83 ASP A C 1
ATOM 650 O O . ASP A 1 83 ? 4.739 0.517 -17.792 1.00 57.91 83 ASP A O 1
ATOM 654 N N . THR A 1 84 ? 3.430 0.525 -19.621 1.00 68.88 84 THR A N 1
ATOM 655 C CA . THR A 1 84 ? 2.365 -0.359 -19.111 1.00 68.88 84 THR A CA 1
ATOM 656 C C . THR A 1 84 ? 2.894 -1.708 -18.597 1.00 68.88 84 THR A C 1
ATOM 658 O O . THR A 1 84 ? 2.198 -2.399 -17.849 1.00 68.88 84 THR A O 1
ATOM 661 N N . PHE A 1 85 ? 4.123 -2.087 -18.972 1.00 74.38 85 PHE A N 1
ATOM 662 C CA . PHE A 1 85 ? 4.834 -3.237 -18.435 1.00 74.38 85 PHE A CA 1
ATOM 663 C C . PHE A 1 85 ? 5.088 -3.107 -16.930 1.00 74.38 85 PHE A C 1
ATOM 665 O O . PHE A 1 85 ? 4.705 -4.010 -16.186 1.00 74.38 85 PHE A O 1
ATOM 672 N N . PHE A 1 86 ? 5.652 -1.989 -16.457 1.00 75.06 86 PHE A N 1
ATOM 673 C CA . PHE A 1 86 ? 5.916 -1.801 -15.027 1.00 75.06 86 PHE A CA 1
ATOM 674 C C . PHE A 1 86 ? 4.618 -1.709 -14.231 1.00 75.06 86 PHE A C 1
ATOM 676 O O . PHE A 1 86 ? 4.515 -2.334 -13.179 1.00 75.06 86 PHE A O 1
ATOM 683 N N . GLU A 1 87 ? 3.587 -1.034 -14.756 1.00 78.12 87 GLU A N 1
ATOM 684 C CA . GLU A 1 87 ? 2.255 -1.039 -14.135 1.00 78.12 87 GLU A CA 1
ATOM 685 C C . GLU A 1 87 ? 1.731 -2.473 -13.941 1.00 78.12 87 GLU A C 1
ATOM 687 O O . GLU A 1 87 ? 1.189 -2.806 -12.884 1.00 78.12 87 GLU A O 1
ATOM 692 N N . ARG A 1 88 ? 1.898 -3.339 -14.950 1.00 80.81 88 ARG A N 1
ATOM 693 C CA . ARG A 1 88 ? 1.458 -4.739 -14.897 1.00 80.81 88 ARG A CA 1
ATOM 694 C C . ARG A 1 88 ? 2.272 -5.555 -13.897 1.00 80.81 88 ARG A C 1
ATOM 696 O O . ARG A 1 88 ? 1.673 -6.256 -13.089 1.00 80.81 88 ARG A O 1
ATOM 703 N N . VAL A 1 89 ? 3.599 -5.444 -13.929 1.00 83.44 89 VAL A N 1
ATOM 704 C CA . VAL A 1 89 ? 4.492 -6.146 -12.992 1.00 83.44 89 VAL A CA 1
ATOM 705 C C . VAL A 1 89 ? 4.174 -5.741 -11.555 1.00 83.44 89 VAL A C 1
ATOM 707 O O . VAL A 1 89 ? 3.939 -6.601 -10.716 1.00 83.44 89 VAL A O 1
ATOM 710 N N . ILE A 1 90 ? 4.034 -4.440 -11.293 1.00 82.25 90 ILE A N 1
ATOM 711 C CA . ILE A 1 90 ? 3.697 -3.919 -9.965 1.00 82.25 90 ILE A CA 1
ATOM 712 C C . ILE A 1 90 ? 2.332 -4.434 -9.489 1.00 82.25 90 ILE A C 1
ATOM 714 O O . ILE A 1 90 ? 2.172 -4.769 -8.317 1.00 82.25 90 ILE A O 1
ATOM 718 N N . ARG A 1 91 ? 1.332 -4.526 -10.376 1.00 84.56 91 ARG A N 1
ATOM 719 C CA . ARG A 1 91 ? 0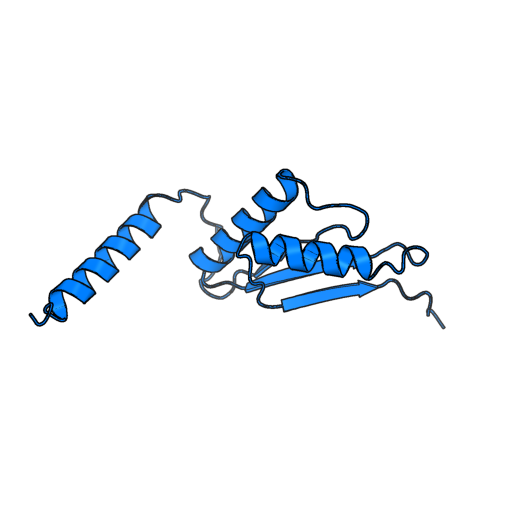.023 -5.105 -10.026 1.00 84.56 91 ARG A CA 1
ATOM 720 C C . ARG A 1 91 ? 0.126 -6.577 -9.641 1.00 84.56 91 ARG A C 1
ATOM 722 O O . ARG A 1 91 ? -0.507 -6.975 -8.664 1.00 84.56 91 ARG A O 1
ATOM 729 N N . GLU A 1 92 ? 0.898 -7.364 -10.383 1.00 85.94 92 GLU A N 1
ATOM 730 C CA . GLU A 1 92 ? 1.120 -8.780 -10.070 1.00 85.94 92 GLU A CA 1
ATOM 731 C C . GLU A 1 92 ? 1.902 -8.949 -8.759 1.00 85.94 92 GLU A C 1
ATOM 733 O O . GLU A 1 92 ? 1.489 -9.734 -7.909 1.00 85.94 92 GLU A O 1
ATOM 738 N N . ASP A 1 93 ? 2.943 -8.149 -8.521 1.00 85.88 93 ASP A N 1
ATOM 739 C CA . ASP A 1 93 ? 3.715 -8.170 -7.273 1.00 85.88 93 ASP A CA 1
ATOM 740 C C . ASP A 1 93 ? 2.844 -7.825 -6.055 1.00 85.88 93 ASP A C 1
ATOM 742 O O . ASP A 1 93 ? 2.876 -8.514 -5.034 1.00 85.88 93 ASP A O 1
ATOM 746 N N . LEU A 1 94 ? 2.002 -6.790 -6.158 1.00 84.50 94 LEU A N 1
ATOM 747 C CA . LEU A 1 94 ? 1.054 -6.437 -5.097 1.00 84.50 94 LEU A CA 1
ATOM 748 C C . LEU A 1 94 ? 0.042 -7.565 -4.850 1.00 84.50 94 LEU A C 1
ATOM 750 O O . LEU A 1 94 ? -0.267 -7.883 -3.701 1.00 84.50 94 LEU A O 1
ATOM 754 N N . LYS A 1 95 ? -0.432 -8.222 -5.912 1.00 85.88 95 LYS A N 1
ATOM 755 C CA . LYS A 1 95 ? -1.340 -9.367 -5.805 1.00 85.88 95 LYS A CA 1
ATOM 756 C C . LYS A 1 95 ? -0.672 -10.568 -5.130 1.00 85.88 95 LYS A C 1
ATOM 758 O O . LYS A 1 95 ? -1.305 -11.201 -4.288 1.00 85.88 95 LYS A O 1
ATOM 763 N N . LEU A 1 96 ? 0.596 -10.853 -5.440 1.00 84.75 96 LEU A N 1
ATOM 764 C CA . LEU A 1 96 ? 1.391 -11.899 -4.780 1.00 84.75 96 LEU A CA 1
ATOM 765 C C . LEU A 1 96 ? 1.582 -11.621 -3.286 1.00 84.75 96 LEU A C 1
ATOM 767 O O . LEU A 1 96 ? 1.548 -12.542 -2.474 1.00 84.75 96 LEU A O 1
ATOM 771 N N . LEU A 1 97 ? 1.719 -10.349 -2.914 1.00 82.38 97 LEU A N 1
ATOM 772 C CA . LEU A 1 97 ? 1.792 -9.908 -1.521 1.00 82.38 97 LEU A CA 1
ATOM 773 C C . LEU A 1 97 ? 0.431 -9.933 -0.794 1.00 82.38 97 LEU A C 1
ATOM 775 O O . LEU A 1 97 ? 0.378 -9.620 0.394 1.00 82.38 97 LEU A O 1
ATOM 779 N N . GLY A 1 98 ? -0.666 -10.295 -1.470 1.00 84.19 98 GLY A N 1
ATOM 780 C CA . GLY A 1 98 ? -2.014 -10.310 -0.889 1.00 84.19 98 GLY A CA 1
ATOM 781 C C . GLY A 1 98 ? -2.625 -8.917 -0.693 1.00 84.19 98 GLY A C 1
ATOM 782 O O . GLY A 1 98 ? -3.582 -8.753 0.069 1.00 84.19 98 GLY A O 1
ATOM 78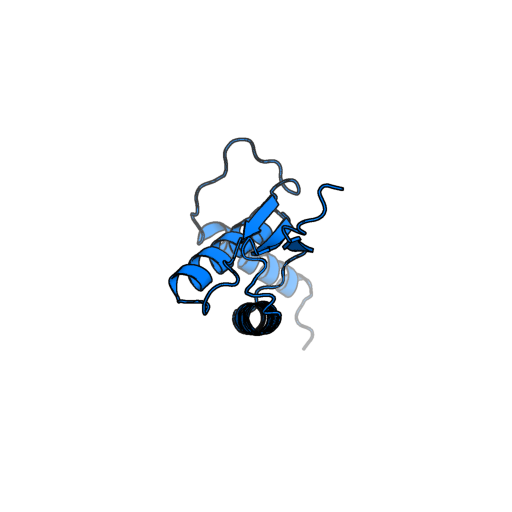3 N N . LEU A 1 99 ? -2.084 -7.902 -1.372 1.00 82.44 99 LEU A N 1
ATOM 784 C CA . LEU A 1 99 ? -2.552 -6.522 -1.301 1.00 82.44 99 LEU A CA 1
ATOM 785 C C . LEU A 1 99 ? -3.679 -6.299 -2.312 1.00 82.44 99 LEU A C 1
ATOM 787 O O . LEU A 1 99 ? -3.475 -6.386 -3.522 1.00 82.44 99 LEU A O 1
ATOM 791 N N . VAL A 1 100 ? -4.869 -5.959 -1.814 1.00 81.62 100 VAL A N 1
ATOM 792 C CA . VAL A 1 100 ? -6.027 -5.606 -2.646 1.00 81.62 100 VAL A CA 1
ATOM 793 C C . VAL A 1 100 ? -6.405 -4.152 -2.366 1.00 81.62 100 VAL A C 1
ATOM 795 O O . VAL A 1 100 ? -7.061 -3.877 -1.360 1.00 81.62 100 VAL A O 1
ATOM 798 N N . PRO A 1 101 ? -5.983 -3.198 -3.212 1.00 84.38 101 PRO A N 1
ATOM 799 C CA . PRO A 1 101 ? -6.372 -1.808 -3.041 1.00 84.38 101 PRO A CA 1
ATOM 800 C C . PRO A 1 101 ? -7.840 -1.594 -3.410 1.00 84.38 101 PRO A C 1
ATOM 802 O O . PRO A 1 101 ? -8.389 -2.266 -4.283 1.00 84.38 101 PRO A O 1
ATOM 805 N N . ASN A 1 102 ? -8.469 -0.607 -2.774 1.00 88.19 102 ASN A N 1
ATOM 806 C CA . ASN A 1 102 ? -9.843 -0.214 -3.082 1.00 88.19 102 ASN A CA 1
ATOM 807 C C . ASN A 1 102 ? -9.934 0.556 -4.399 1.00 88.19 102 ASN A C 1
ATOM 809 O O . ASN A 1 102 ? -10.965 0.519 -5.065 1.00 88.19 102 ASN A O 1
ATOM 813 N N . GLN A 1 103 ? -8.875 1.286 -4.751 1.00 86.88 103 GLN A N 1
ATOM 814 C CA . GLN A 1 103 ? -8.849 2.120 -5.941 1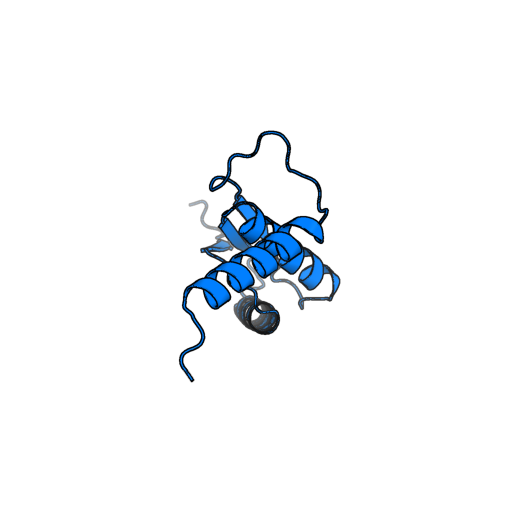.00 86.88 103 GLN A CA 1
ATOM 815 C C . GLN A 1 103 ? -7.459 2.137 -6.574 1.00 86.88 103 GLN A C 1
ATOM 817 O O . GLN A 1 103 ? -6.439 2.243 -5.888 1.00 86.88 103 GLN A O 1
ATOM 822 N N . TRP A 1 104 ? -7.453 2.090 -7.904 1.00 83.94 104 TRP A N 1
ATOM 823 C CA . TRP A 1 104 ? -6.279 2.301 -8.737 1.00 83.94 104 TRP A CA 1
ATOM 824 C C . TRP A 1 104 ? -6.393 3.662 -9.417 1.00 83.94 104 TRP A C 1
ATOM 826 O O . TRP A 1 104 ? -7.406 3.952 -10.053 1.00 83.94 104 TRP A O 1
ATOM 836 N N . THR A 1 105 ? -5.351 4.477 -9.314 1.00 82.81 105 THR A N 1
ATOM 837 C CA . THR A 1 105 ? -5.261 5.777 -9.986 1.00 82.81 105 THR A CA 1
ATOM 838 C C . THR A 1 105 ? -3.939 5.847 -10.741 1.00 82.81 105 THR A C 1
ATOM 840 O O . THR A 1 105 ? -2.932 5.318 -10.281 1.00 82.81 105 THR A O 1
ATOM 843 N N . ILE A 1 106 ? -3.924 6.494 -11.902 1.00 77.44 106 ILE A N 1
ATOM 844 C CA . ILE A 1 106 ? -2.704 6.720 -12.682 1.00 77.44 106 ILE A CA 1
ATOM 845 C C . ILE A 1 106 ? -2.624 8.220 -12.936 1.00 77.44 106 ILE A C 1
ATOM 847 O O . ILE A 1 106 ? -3.569 8.799 -13.472 1.00 77.44 106 ILE A O 1
ATOM 851 N N . LEU A 1 107 ? -1.532 8.854 -12.514 1.00 74.44 107 LEU A N 1
ATOM 852 C CA . LEU A 1 107 ? -1.220 10.217 -12.917 1.00 74.44 107 LEU A CA 1
ATOM 853 C C . LEU A 1 107 ? -0.374 10.126 -14.183 1.00 74.44 107 LEU A C 1
ATOM 855 O O . LEU A 1 107 ? 0.732 9.600 -14.135 1.00 74.44 107 LEU A O 1
ATOM 859 N N . ARG A 1 108 ? -0.919 10.602 -15.305 1.00 69.31 108 ARG A N 1
ATOM 860 C CA . ARG A 1 108 ? -0.188 10.742 -16.566 1.00 69.31 108 ARG A CA 1
ATOM 861 C C . ARG A 1 108 ? -0.018 12.219 -16.850 1.00 69.31 108 ARG A C 1
ATOM 863 O O . ARG A 1 108 ? -1.014 12.934 -16.954 1.00 69.31 108 ARG A O 1
ATOM 870 N N . ILE A 1 109 ? 1.220 12.672 -17.004 1.00 62.28 109 ILE A N 1
ATOM 871 C CA . ILE A 1 109 ? 1.475 13.997 -17.570 1.00 62.28 109 ILE A CA 1
ATOM 872 C C . ILE A 1 109 ? 1.286 13.870 -19.083 1.00 62.28 109 ILE A C 1
ATOM 874 O O . ILE A 1 109 ? 2.220 13.572 -19.822 1.00 62.28 109 ILE A O 1
ATOM 878 N N . THR A 1 110 ? 0.053 14.036 -19.558 1.00 50.69 110 THR A N 1
ATOM 879 C CA . THR A 1 110 ? -0.184 14.244 -20.988 1.00 50.69 110 THR A CA 1
ATOM 880 C C . THR A 1 110 ? 0.282 15.651 -21.325 1.00 50.69 110 THR A C 1
ATOM 882 O O . THR A 1 110 ? -0.219 16.615 -20.746 1.00 50.69 110 THR A O 1
ATOM 885 N N . SER A 1 111 ? 1.214 15.787 -22.261 1.00 47.88 111 SER A N 1
ATOM 886 C CA . SER A 1 111 ? 1.641 17.057 -22.853 1.00 47.88 111 SER A CA 1
ATOM 887 C C . SER A 1 111 ? 0.543 17.674 -23.737 1.00 47.88 111 SER A C 1
ATOM 889 O O . SER A 1 111 ? 0.783 18.017 -24.884 1.00 47.88 111 SER A O 1
ATOM 891 N N . ASN A 1 112 ? -0.665 17.837 -23.193 1.00 45.75 112 ASN A N 1
ATOM 892 C CA . ASN A 1 112 ? -1.762 18.588 -23.795 1.00 45.75 112 ASN A CA 1
ATOM 893 C C . ASN A 1 112 ? -2.140 19.739 -22.857 1.00 45.75 112 ASN A C 1
ATOM 895 O O . ASN A 1 112 ? -3.204 19.748 -22.243 1.00 45.75 112 ASN A O 1
ATOM 899 N N . PHE A 1 113 ? -1.236 20.712 -22.746 1.00 47.97 113 PHE A N 1
ATOM 900 C CA . PHE A 1 113 ? -1.671 22.100 -22.649 1.00 47.97 113 PHE A CA 1
ATOM 901 C C . PHE A 1 113 ? -1.861 22.560 -24.097 1.00 47.97 113 PHE A C 1
ATOM 903 O O . PHE A 1 113 ? -0.884 22.844 -24.788 1.00 47.97 113 PHE A O 1
ATOM 910 N N . SER A 1 114 ? -3.100 22.493 -24.581 1.00 37.22 114 SER A N 1
ATOM 911 C CA . SER A 1 114 ? -3.538 23.136 -25.825 1.00 37.22 114 SER A CA 1
ATOM 912 C C . SER A 1 114 ? -4.334 24.381 -25.478 1.00 37.22 114 SER A C 1
ATOM 914 O O . SER A 1 114 ? -5.081 24.314 -24.476 1.00 37.22 114 SER A O 1
#

Foldseek 3Di:
DPPPPVVVVVVVVVVVVVLVPPDPDPDDPPDAQAADEFEQEDELPDADDPVSLVSLVVSVSVCVVRVYFYEYEHEPPDPVCPDVVSVVNVVVVCVVSVHDGPYYHYDDPDPPPD